Protein AF-A0A7J2I295-F1 (afdb_monomer_lite)

Sequence (119 aa):
MRVDENFLIGKKFVCSECGKEFVYGETEPCEHLKDKLPAELIRTGIIKVADNNLSIGEKIKLIRIASGLSLEQFARKIGVRRSTVYNWENAKRNIRESTKKVIKVYFGYILDKLGISLD

pLDDT: mean 88.26, std 9.94, range [50.06, 97.81]

Structure (mmCIF, N/CA/C/O backbone):
data_AF-A0A7J2I295-F1
#
_entry.id   AF-A0A7J2I295-F1
#
loop_
_atom_site.group_PDB
_atom_site.id
_atom_site.type_symbol
_atom_site.label_atom_id
_atom_site.label_alt_id
_atom_site.label_comp_id
_atom_site.label_asym_id
_atom_site.label_entity_id
_atom_site.label_seq_id
_atom_site.pdbx_PDB_ins_code
_atom_site.Cartn_x
_atom_site.Cartn_y
_atom_site.Cartn_z
_atom_site.occupancy
_atom_site.B_iso_or_equiv
_atom_site.auth_seq_id
_atom_site.auth_comp_id
_atom_site.auth_asym_id
_atom_site.auth_atom_id
_atom_site.pdbx_PDB_model_num
ATOM 1 N N . MET A 1 1 ? 11.494 -8.100 8.139 1.00 50.06 1 MET A N 1
ATOM 2 C CA . MET A 1 1 ? 11.433 -6.815 7.406 1.00 50.06 1 MET A CA 1
ATOM 3 C C . MET A 1 1 ? 10.833 -5.792 8.352 1.00 50.06 1 MET A C 1
ATOM 5 O O . MET A 1 1 ? 9.716 -6.029 8.788 1.00 50.06 1 MET A O 1
ATOM 9 N N . ARG A 1 2 ? 11.555 -4.726 8.722 1.00 53.12 2 ARG A N 1
ATOM 10 C CA . ARG A 1 2 ? 10.941 -3.627 9.482 1.00 53.12 2 ARG A CA 1
ATOM 11 C C . ARG A 1 2 ? 9.973 -2.919 8.541 1.00 53.12 2 ARG A C 1
ATOM 13 O O . ARG A 1 2 ? 10.401 -2.403 7.508 1.00 53.12 2 ARG A O 1
ATOM 20 N N . VAL A 1 3 ? 8.681 -3.013 8.828 1.00 57.56 3 VAL A N 1
ATOM 21 C CA . VAL A 1 3 ? 7.696 -2.142 8.193 1.00 57.56 3 VAL A CA 1
ATOM 22 C C . VAL A 1 3 ? 8.058 -0.731 8.642 1.00 57.56 3 VAL A C 1
ATOM 24 O O . VAL A 1 3 ? 8.322 -0.504 9.818 1.00 57.56 3 VAL A O 1
ATOM 27 N N . ASP A 1 4 ? 8.187 0.189 7.695 1.00 65.50 4 ASP A N 1
ATOM 28 C CA . ASP A 1 4 ? 8.363 1.605 8.001 1.00 65.50 4 ASP A CA 1
ATOM 29 C C . ASP A 1 4 ? 7.009 2.138 8.484 1.00 65.50 4 ASP A C 1
ATOM 31 O O . ASP A 1 4 ? 6.231 2.675 7.701 1.00 65.50 4 ASP A O 1
ATOM 35 N N . GLU A 1 5 ? 6.679 1.859 9.748 1.00 70.50 5 GLU A N 1
ATOM 36 C CA . GLU A 1 5 ? 5.392 2.202 10.372 1.00 70.50 5 GLU A CA 1
ATOM 37 C C . GLU A 1 5 ? 5.188 3.716 10.468 1.00 70.50 5 GLU A C 1
ATOM 39 O O . GLU A 1 5 ? 4.050 4.176 10.460 1.00 70.50 5 GLU A O 1
ATOM 44 N N . ASN A 1 6 ? 6.273 4.498 10.410 1.00 82.12 6 ASN A N 1
ATOM 45 C CA . ASN A 1 6 ? 6.213 5.957 10.327 1.00 82.12 6 ASN A CA 1
ATOM 46 C C . ASN A 1 6 ? 5.415 6.440 9.111 1.00 82.12 6 ASN A C 1
ATOM 48 O O . ASN A 1 6 ? 4.804 7.499 9.159 1.00 82.12 6 ASN A O 1
ATOM 52 N N . PHE A 1 7 ? 5.388 5.665 8.024 1.00 85.56 7 PHE A N 1
ATOM 53 C CA . PHE A 1 7 ? 4.581 5.996 6.851 1.00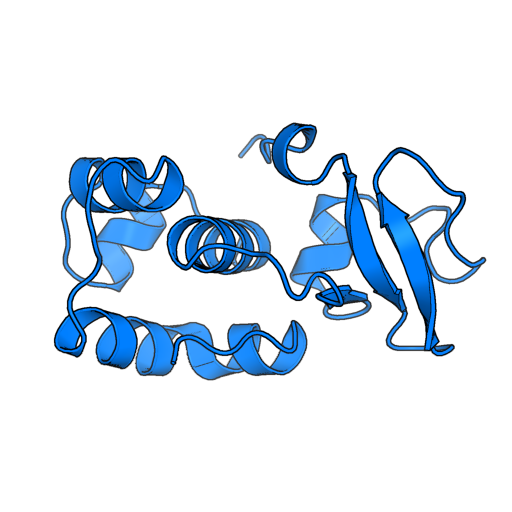 85.56 7 PHE A CA 1
ATOM 54 C C . PHE A 1 7 ? 3.069 5.888 7.099 1.00 85.56 7 PHE A C 1
ATOM 56 O O . PHE A 1 7 ? 2.291 6.530 6.398 1.00 85.56 7 PHE A O 1
ATOM 63 N N . LEU A 1 8 ? 2.648 5.059 8.056 1.00 85.94 8 LEU A N 1
ATOM 64 C CA . LEU A 1 8 ? 1.234 4.863 8.369 1.00 85.94 8 LEU A CA 1
ATOM 65 C C . LEU A 1 8 ? 0.685 5.985 9.251 1.00 85.94 8 LEU A C 1
ATOM 67 O O . LEU A 1 8 ? -0.525 6.183 9.275 1.00 85.94 8 LEU A O 1
ATOM 71 N N . ILE A 1 9 ? 1.551 6.709 9.964 1.00 88.50 9 ILE A N 1
ATOM 72 C CA . ILE A 1 9 ? 1.154 7.807 10.852 1.00 88.50 9 ILE A CA 1
ATOM 73 C C . ILE A 1 9 ? 0.387 8.865 10.053 1.00 88.50 9 ILE A C 1
ATOM 75 O O . ILE A 1 9 ? 0.793 9.248 8.955 1.00 88.50 9 ILE A O 1
ATOM 79 N N . GLY A 1 10 ? -0.756 9.292 10.590 1.00 89.00 10 GLY A N 1
ATOM 80 C CA . GLY A 1 10 ? -1.636 10.275 9.958 1.00 89.00 10 GLY A CA 1
ATOM 81 C C . GLY A 1 10 ? -2.483 9.723 8.805 1.00 89.00 10 GLY A C 1
ATOM 82 O O . GLY A 1 10 ? -3.316 10.441 8.253 1.00 89.00 10 GLY A O 1
ATOM 83 N N . LYS A 1 11 ? -2.322 8.447 8.424 1.00 89.94 11 LYS A N 1
ATOM 84 C CA . LYS A 1 11 ? -3.159 7.815 7.396 1.00 89.94 11 LYS A CA 1
ATOM 85 C C . LYS A 1 11 ? -4.485 7.355 7.985 1.00 89.94 11 LYS A C 1
ATOM 87 O O . LYS A 1 11 ? -4.538 6.791 9.081 1.00 89.94 11 LYS A O 1
ATOM 92 N N . LYS A 1 12 ? -5.558 7.578 7.225 1.00 92.69 12 LYS A N 1
ATOM 93 C CA . LYS A 1 12 ? -6.917 7.195 7.605 1.00 92.69 12 LYS A CA 1
ATOM 94 C C . LYS A 1 12 ? -7.255 5.783 7.125 1.00 92.69 12 LYS A C 1
ATOM 96 O O . LYS A 1 12 ? -7.112 5.453 5.944 1.00 92.69 12 LYS A O 1
ATOM 101 N N . PHE A 1 13 ? -7.786 4.983 8.039 1.00 91.56 13 PHE A N 1
ATOM 102 C CA . PHE A 1 13 ? -8.241 3.622 7.799 1.00 91.56 13 PHE A CA 1
ATOM 103 C C . PHE A 1 13 ? -9.656 3.416 8.330 1.00 91.56 13 PHE A C 1
ATOM 105 O O . PHE A 1 13 ? -10.134 4.163 9.180 1.00 91.56 13 PHE A O 1
ATOM 112 N N . VAL A 1 14 ? -10.308 2.365 7.846 1.00 92.06 14 VAL A N 1
ATOM 113 C CA . VAL A 1 14 ? -11.614 1.913 8.322 1.00 92.06 14 VAL A CA 1
ATOM 114 C C . VAL A 1 14 ? -11.552 0.436 8.682 1.00 92.06 14 VAL A C 1
ATOM 116 O O . VAL A 1 14 ? -10.970 -0.366 7.952 1.00 92.06 14 VAL A O 1
ATOM 119 N N . CYS A 1 15 ? -12.138 0.070 9.819 1.00 91.56 15 CYS A N 1
ATOM 120 C CA . CYS A 1 15 ? -12.284 -1.321 10.227 1.00 91.56 15 CYS A CA 1
ATOM 121 C C . CYS A 1 15 ? -13.288 -2.043 9.316 1.00 91.56 15 CYS A C 1
ATOM 123 O O . CYS A 1 15 ? -14.443 -1.636 9.223 1.00 91.56 15 CYS A O 1
ATOM 125 N N . SER A 1 16 ? -12.877 -3.147 8.697 1.00 89.31 16 SER A N 1
ATOM 126 C CA . SER A 1 16 ? -13.746 -3.995 7.871 1.00 89.31 16 SER A CA 1
ATOM 127 C C . SER A 1 16 ? -14.833 -4.717 8.678 1.00 89.31 16 SER A C 1
ATOM 129 O O . SER A 1 16 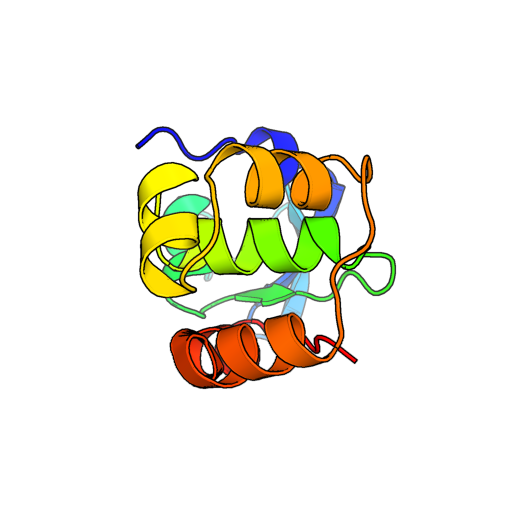? -15.827 -5.133 8.093 1.00 89.31 16 SER A O 1
ATOM 131 N N . GLU A 1 17 ? -14.654 -4.881 9.993 1.00 89.69 17 GLU A N 1
ATOM 132 C CA . GLU A 1 17 ? -15.598 -5.603 10.861 1.00 89.69 17 GLU A CA 1
ATOM 133 C C . GLU A 1 17 ? -16.741 -4.704 11.359 1.00 89.69 17 GLU A C 1
ATOM 135 O O . GLU A 1 17 ? -17.891 -5.132 11.366 1.00 89.69 17 GLU A O 1
ATOM 140 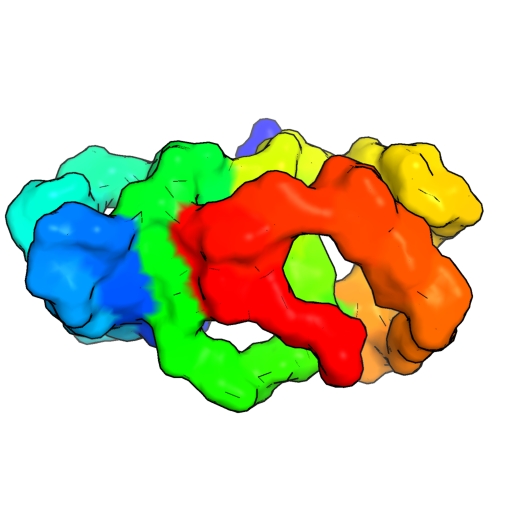N N . CYS A 1 18 ? -16.456 -3.451 11.742 1.00 91.69 18 CYS A N 1
ATOM 141 C CA . CYS A 1 18 ? -17.470 -2.546 12.307 1.00 91.69 18 CYS A CA 1
ATOM 142 C C . CYS A 1 18 ? -17.610 -1.186 11.611 1.00 91.69 18 CYS A C 1
ATOM 144 O O . CYS A 1 18 ? -18.419 -0.368 12.038 1.00 91.69 18 CYS A O 1
ATOM 146 N N . GLY A 1 19 ? -16.808 -0.896 10.585 1.00 91.25 19 GLY A N 1
ATOM 147 C CA . GLY A 1 19 ? -16.873 0.367 9.846 1.00 91.25 19 GLY A CA 1
ATOM 148 C C . GLY A 1 19 ? -16.316 1.588 10.585 1.00 91.25 19 GLY A C 1
ATOM 149 O O . GLY A 1 19 ? -16.384 2.690 10.048 1.00 91.25 19 GLY A O 1
ATOM 150 N N . LYS A 1 20 ? -15.749 1.438 11.793 1.00 91.62 20 LYS A N 1
ATOM 151 C CA . LYS A 1 20 ? -15.143 2.569 12.516 1.00 91.62 20 LYS A CA 1
ATOM 152 C C . LYS A 1 20 ? -13.921 3.089 11.753 1.00 91.62 20 LYS A C 1
ATOM 154 O O . LYS A 1 20 ? -12.983 2.328 11.500 1.00 91.62 20 LYS A O 1
ATOM 159 N N . GLU A 1 21 ? -13.927 4.380 11.435 1.00 93.44 21 GLU A N 1
ATOM 160 C CA . GLU A 1 21 ? -12.758 5.093 10.921 1.00 93.44 21 GLU A CA 1
ATOM 161 C C . GLU A 1 21 ? -11.790 5.462 12.047 1.00 93.44 21 GLU A C 1
ATOM 163 O O . GLU A 1 21 ? -12.199 5.765 13.170 1.00 93.44 21 GLU A O 1
ATOM 168 N N . PHE A 1 22 ? -10.499 5.468 11.731 1.00 90.81 22 PHE A N 1
ATOM 169 C CA . PHE A 1 22 ? -9.456 5.976 12.611 1.00 90.81 22 PHE A CA 1
ATOM 170 C C . PHE A 1 22 ? -8.261 6.487 11.798 1.00 90.81 22 PHE A C 1
ATOM 172 O O . PHE A 1 22 ? -7.990 6.030 10.686 1.00 90.81 22 PHE A O 1
ATOM 179 N N . VAL A 1 23 ? -7.540 7.443 12.368 1.00 90.81 23 VAL A N 1
ATOM 180 C CA . VAL A 1 23 ? -6.241 7.922 11.904 1.00 90.81 23 VAL A CA 1
ATOM 181 C C . VAL A 1 23 ? -5.152 7.221 12.706 1.00 90.81 23 VAL A C 1
ATOM 183 O O . VAL A 1 23 ? -5.115 7.297 13.938 1.00 90.81 23 VAL A O 1
ATOM 186 N N . TYR A 1 24 ? -4.280 6.499 12.010 1.00 87.56 24 TYR A N 1
ATOM 187 C CA . TYR A 1 24 ? -3.240 5.706 12.651 1.00 87.56 24 TYR A CA 1
ATOM 188 C C . TYR A 1 24 ? -2.220 6.612 13.362 1.00 87.56 24 TYR A C 1
ATOM 190 O O . TYR A 1 24 ? -1.691 7.554 12.773 1.00 87.56 24 TYR A O 1
ATOM 198 N N . GLY A 1 25 ? -1.957 6.326 14.641 1.00 86.62 25 GLY A N 1
ATOM 199 C CA . GLY A 1 25 ? -1.060 7.113 15.496 1.00 86.62 25 GLY A CA 1
ATOM 200 C C . GLY A 1 25 ? -1.664 8.396 16.084 1.00 86.62 25 GLY A C 1
ATOM 201 O O . GLY A 1 25 ? -1.026 9.005 16.934 1.00 86.62 25 GLY A O 1
ATOM 202 N N . GLU A 1 26 ? -2.878 8.790 15.683 1.00 90.00 26 GLU A N 1
ATOM 203 C CA . GLU A 1 26 ? -3.523 10.031 16.150 1.00 90.00 26 GLU A CA 1
ATOM 204 C C . GLU A 1 26 ? -4.844 9.781 16.886 1.00 90.00 26 GLU A C 1
ATOM 206 O O . GLU A 1 26 ? -5.168 10.484 17.840 1.00 90.00 26 GLU A O 1
ATOM 211 N N . THR A 1 27 ? -5.609 8.767 16.476 1.00 90.88 27 THR A N 1
ATOM 212 C CA . THR A 1 27 ? -6.896 8.427 17.101 1.00 90.88 27 THR A CA 1
ATOM 213 C C . THR A 1 27 ? -6.942 6.961 17.506 1.00 90.88 27 THR A C 1
ATOM 215 O O . THR A 1 27 ? -6.402 6.102 16.807 1.00 90.88 27 THR A O 1
ATOM 218 N N . GLU A 1 28 ? -7.644 6.664 18.600 1.00 87.06 28 GLU A N 1
ATOM 219 C CA . GLU A 1 28 ? -7.787 5.295 19.089 1.00 87.06 28 GLU A CA 1
ATOM 220 C C . GLU A 1 28 ? -8.680 4.445 18.158 1.00 87.06 28 GLU A C 1
ATOM 222 O O . GLU A 1 28 ? -9.819 4.833 17.842 1.00 87.06 28 GLU A O 1
ATOM 227 N N . PRO A 1 29 ? -8.215 3.255 17.736 1.00 87.62 29 PRO A N 1
ATOM 228 C CA . PRO A 1 29 ? -9.002 2.378 16.882 1.00 87.62 29 PRO A CA 1
ATOM 229 C C . PRO A 1 29 ? -10.177 1.720 17.649 1.00 87.62 29 PRO A C 1
ATOM 231 O O . PRO A 1 29 ? -10.412 1.969 18.833 1.00 87.62 29 PRO A O 1
ATOM 234 N N . CYS A 1 30 ? -11.018 0.932 16.969 1.00 90.19 30 CYS A N 1
ATOM 235 C CA . CYS A 1 30 ? -12.079 0.153 17.635 1.00 90.19 30 CYS A CA 1
ATOM 236 C C . CYS A 1 30 ? -11.508 -1.081 18.341 1.00 90.19 30 CYS A C 1
ATOM 238 O O . CYS A 1 30 ? -10.407 -1.512 18.014 1.00 90.19 30 CYS A O 1
ATOM 240 N N . GLU A 1 31 ? -12.290 -1.685 19.242 1.00 89.38 31 GLU A N 1
ATOM 241 C CA . GLU A 1 31 ? -11.930 -2.896 20.006 1.00 89.38 31 GLU A CA 1
ATOM 242 C C . GLU A 1 31 ? -11.435 -4.053 19.128 1.00 89.38 31 GLU A C 1
ATOM 244 O O . GLU A 1 31 ? -10.475 -4.717 19.495 1.00 89.38 31 GLU A O 1
ATOM 249 N N . HIS A 1 32 ? -11.962 -4.208 17.910 1.00 87.19 32 HIS A N 1
ATOM 250 C CA . HIS A 1 32 ? -11.491 -5.207 16.940 1.00 87.19 32 HIS A CA 1
ATOM 251 C C . HIS A 1 32 ? -10.021 -5.037 16.510 1.00 87.19 32 HIS A C 1
ATOM 253 O O . HIS A 1 32 ? -9.448 -5.945 15.901 1.00 87.19 32 HIS A O 1
ATOM 259 N N . LEU A 1 33 ? -9.427 -3.862 16.740 1.00 86.12 33 LEU A N 1
ATOM 260 C CA . LEU A 1 33 ? -8.114 -3.462 16.231 1.00 86.12 33 LEU A CA 1
ATOM 261 C C . LEU A 1 33 ? -7.119 -3.035 17.326 1.00 86.12 33 LEU A C 1
ATOM 263 O O . LEU A 1 33 ? -5.944 -2.889 17.001 1.00 86.12 33 LEU A O 1
ATOM 267 N N . LYS A 1 34 ? -7.555 -2.813 18.577 1.00 77.69 34 LYS A N 1
ATOM 268 C CA . LYS A 1 34 ? -6.738 -2.184 19.642 1.00 77.69 34 LYS A CA 1
ATOM 269 C C . LYS A 1 34 ? -5.431 -2.923 19.942 1.00 77.69 34 LYS A C 1
ATOM 271 O O . LYS A 1 34 ? -4.434 -2.272 20.225 1.00 77.69 34 LYS A O 1
ATOM 276 N N . ASP A 1 35 ? -5.427 -4.245 19.784 1.00 77.81 35 ASP A N 1
ATOM 277 C CA . ASP A 1 35 ? -4.273 -5.105 20.083 1.00 77.81 35 ASP A CA 1
ATOM 278 C C . ASP A 1 35 ? -3.545 -5.619 18.831 1.00 77.81 35 AS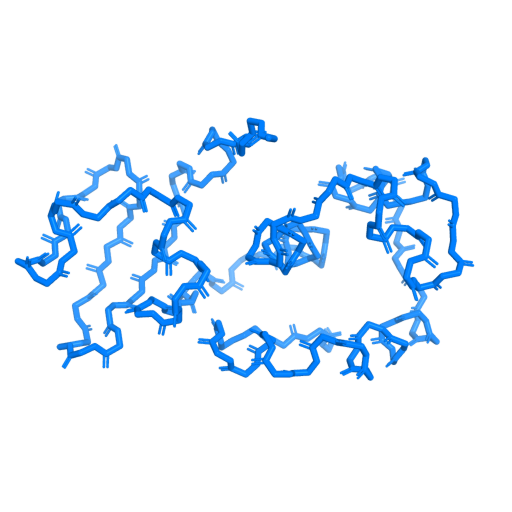P A C 1
ATOM 280 O O . ASP A 1 35 ? -2.602 -6.404 18.924 1.00 77.81 35 ASP A O 1
ATOM 284 N N . LYS A 1 36 ? -3.986 -5.213 17.634 1.00 75.56 36 LYS A N 1
ATOM 285 C CA . LYS A 1 36 ? -3.415 -5.707 16.376 1.00 75.56 36 LYS A CA 1
ATOM 286 C C . LYS A 1 36 ? -2.199 -4.882 15.988 1.00 75.56 36 LYS A C 1
ATOM 288 O O . LYS A 1 36 ? -2.259 -3.653 15.916 1.00 75.56 36 LYS A O 1
ATOM 293 N N . LEU A 1 37 ? -1.103 -5.566 15.659 1.00 64.81 37 LEU A N 1
ATOM 294 C CA . LEU A 1 37 ? 0.095 -4.882 15.187 1.00 64.81 37 LEU A CA 1
ATOM 295 C C . LEU A 1 37 ? -0.184 -4.171 13.850 1.00 64.81 37 LEU A C 1
ATOM 297 O O . LEU A 1 37 ? -0.924 -4.689 13.009 1.00 64.81 37 LEU A O 1
ATOM 301 N N . PRO A 1 38 ? 0.467 -3.034 13.571 1.00 66.50 38 PRO A N 1
ATOM 302 C CA . PRO A 1 38 ? 0.236 -2.254 12.348 1.00 66.50 38 PRO A CA 1
ATOM 303 C C . PRO A 1 38 ? 0.468 -3.071 11.070 1.00 66.50 38 PRO A C 1
ATOM 305 O O . PRO A 1 38 ? -0.285 -2.982 10.099 1.00 66.50 38 PRO A O 1
ATOM 308 N N . ALA A 1 39 ? 1.481 -3.940 11.090 1.00 63.06 39 ALA A N 1
ATOM 309 C CA . ALA A 1 39 ? 1.768 -4.875 10.008 1.00 63.06 39 ALA A CA 1
ATOM 310 C C . ALA A 1 39 ? 0.676 -5.951 9.815 1.00 63.06 39 ALA A C 1
ATOM 312 O O . ALA A 1 39 ? 0.466 -6.412 8.691 1.00 63.06 39 ALA A O 1
ATOM 313 N N . GLU A 1 40 ? -0.019 -6.354 10.883 1.00 67.75 40 GLU A N 1
ATOM 314 C CA . GLU A 1 40 ? -1.115 -7.330 10.836 1.00 67.75 40 GLU A CA 1
ATOM 315 C C . GLU A 1 40 ? -2.403 -6.706 10.322 1.00 67.75 40 GLU A C 1
ATOM 317 O O . GLU A 1 40 ? -3.089 -7.329 9.510 1.00 67.75 40 GLU A O 1
ATOM 322 N N . LEU A 1 41 ? -2.693 -5.463 10.719 1.00 68.19 41 LEU A N 1
ATOM 323 C CA . LEU A 1 41 ? -3.838 -4.704 10.220 1.00 68.19 41 LEU A CA 1
ATOM 324 C C . LEU A 1 41 ? -3.854 -4.714 8.685 1.00 68.19 41 LEU A C 1
ATOM 326 O O . LEU A 1 41 ? -4.825 -5.142 8.058 1.00 68.19 41 LEU A O 1
ATOM 330 N N . ILE A 1 42 ? -2.727 -4.351 8.074 1.00 67.50 42 ILE A N 1
ATOM 331 C CA . ILE A 1 42 ? -2.618 -4.233 6.618 1.00 67.50 42 ILE A CA 1
ATOM 332 C C . ILE A 1 42 ? -2.599 -5.614 5.937 1.00 67.50 42 ILE A C 1
ATOM 334 O O . ILE A 1 42 ? -3.204 -5.796 4.881 1.00 67.50 42 ILE A O 1
ATOM 338 N N . ARG A 1 43 ? -1.920 -6.610 6.519 1.00 68.94 43 ARG A N 1
ATOM 339 C CA . ARG A 1 43 ? -1.755 -7.934 5.892 1.00 68.94 43 ARG A CA 1
ATOM 340 C C . ARG A 1 43 ? -3.025 -8.789 5.938 1.00 68.94 43 ARG A C 1
ATOM 342 O O . ARG A 1 43 ? -3.266 -9.582 5.030 1.00 68.94 43 ARG A O 1
ATOM 349 N N . THR A 1 44 ? -3.829 -8.657 6.988 1.00 70.06 44 THR A N 1
ATOM 350 C CA . THR A 1 44 ? -5.019 -9.500 7.194 1.00 70.06 44 THR A CA 1
ATOM 351 C C . THR A 1 44 ? -6.224 -9.028 6.373 1.00 70.06 44 THR A C 1
ATOM 353 O O . THR A 1 44 ? -7.052 -9.853 5.974 1.00 70.06 44 THR A O 1
ATOM 356 N N . GLY A 1 45 ? -6.278 -7.741 6.008 1.00 69.38 45 GLY A N 1
ATOM 357 C CA . GLY A 1 45 ? -7.421 -7.127 5.315 1.00 69.38 45 GLY A CA 1
ATOM 358 C C . GLY A 1 45 ? -8.563 -6.737 6.259 1.00 69.38 45 GLY A C 1
ATOM 359 O O . GLY A 1 45 ? -9.681 -6.478 5.818 1.00 69.38 45 GLY A O 1
ATOM 360 N N . ILE A 1 46 ? -8.288 -6.705 7.565 1.00 80.75 46 ILE A N 1
ATOM 361 C CA . ILE A 1 46 ? -9.250 -6.286 8.593 1.00 80.75 46 ILE A CA 1
ATOM 362 C C . ILE A 1 46 ? -9.400 -4.753 8.611 1.00 80.75 46 ILE A C 1
ATOM 364 O O . ILE A 1 46 ? -10.334 -4.218 9.205 1.00 80.75 46 ILE A O 1
ATOM 368 N N . ILE A 1 47 ? -8.527 -4.040 7.896 1.00 85.81 47 ILE A N 1
ATOM 369 C CA . ILE A 1 47 ? -8.679 -2.618 7.596 1.00 85.81 47 ILE A CA 1
ATOM 370 C C . ILE A 1 47 ? -8.728 -2.365 6.091 1.00 85.81 47 ILE A C 1
ATOM 372 O O . ILE A 1 47 ? -8.074 -3.059 5.309 1.00 85.81 47 ILE A O 1
ATOM 376 N N . LYS A 1 48 ? -9.449 -1.311 5.709 1.00 90.31 48 LYS A N 1
ATOM 377 C CA . LYS A 1 48 ? -9.371 -0.681 4.388 1.00 90.31 48 LYS A CA 1
ATOM 378 C C . LYS A 1 48 ? -8.802 0.722 4.520 1.00 90.31 48 LYS A C 1
ATOM 380 O O . LYS A 1 48 ? -8.875 1.346 5.578 1.00 90.31 48 LYS A O 1
ATOM 385 N N . VAL A 1 49 ? -8.233 1.211 3.434 1.00 89.88 49 VAL A N 1
ATOM 386 C CA . VAL A 1 49 ? -7.760 2.585 3.318 1.00 89.88 49 VAL A CA 1
ATOM 387 C C . VAL A 1 49 ? -8.963 3.493 3.097 1.00 89.88 49 VAL A C 1
ATOM 389 O O . VAL A 1 49 ? -9.754 3.258 2.190 1.00 89.88 49 VAL A O 1
ATOM 392 N N . ALA A 1 50 ? -9.085 4.529 3.924 1.00 88.00 50 ALA A N 1
ATOM 393 C CA . ALA A 1 50 ? -10.102 5.574 3.788 1.00 88.00 50 ALA A CA 1
ATOM 394 C C . ALA A 1 50 ? -9.479 6.946 3.455 1.00 88.00 50 ALA A C 1
ATOM 396 O O . ALA A 1 50 ? -10.176 7.956 3.370 1.00 88.00 50 ALA A O 1
ATOM 397 N N . ASP A 1 51 ? -8.154 7.000 3.280 1.00 84.69 51 ASP A N 1
ATOM 398 C CA . ASP A 1 51 ? -7.436 8.202 2.864 1.00 84.69 51 ASP A CA 1
ATOM 399 C C . ASP A 1 51 ? -7.580 8.432 1.349 1.00 84.69 51 ASP A C 1
ATOM 401 O O . ASP A 1 51 ? -6.967 7.747 0.525 1.00 84.69 51 ASP A O 1
ATOM 405 N N . ASN A 1 52 ? -8.395 9.425 0.991 1.00 81.94 52 ASN A N 1
ATOM 406 C CA . ASN A 1 52 ? -8.657 9.809 -0.397 1.00 81.94 52 ASN A CA 1
ATOM 407 C C . ASN A 1 52 ? -7.525 10.644 -1.026 1.00 81.94 52 ASN A C 1
ATOM 409 O O . ASN A 1 52 ? -7.533 10.851 -2.238 1.00 81.94 52 ASN A O 1
ATOM 413 N N . ASN A 1 53 ? -6.543 11.103 -0.240 1.00 87.62 53 ASN A N 1
ATOM 414 C CA . ASN A 1 53 ? -5.478 12.005 -0.694 1.00 87.62 53 ASN A CA 1
ATOM 415 C C . ASN A 1 53 ? -4.160 11.285 -1.013 1.00 87.62 53 ASN A C 1
ATOM 417 O O . ASN A 1 53 ? -3.143 11.933 -1.266 1.00 87.62 53 ASN A O 1
ATOM 421 N N . LEU A 1 54 ? -4.152 9.950 -1.020 1.00 91.00 54 LEU A N 1
ATOM 422 C CA . LEU A 1 54 ? -2.947 9.181 -1.313 1.00 91.00 54 LEU A CA 1
ATOM 423 C C . LEU A 1 54 ? -2.487 9.361 -2.759 1.00 91.00 54 LEU A C 1
ATOM 425 O O . LEU A 1 54 ? -3.200 9.038 -3.716 1.00 91.00 54 LEU A O 1
ATOM 429 N N . SER A 1 55 ? -1.226 9.750 -2.912 1.00 93.56 55 SER A N 1
ATOM 430 C CA . SER A 1 55 ? -0.538 9.699 -4.194 1.00 93.56 55 SER A CA 1
ATOM 431 C C . SER A 1 55 ? -0.395 8.257 -4.692 1.00 93.56 55 SER A C 1
ATOM 433 O O . SER A 1 55 ? -0.430 7.281 -3.936 1.00 93.56 55 SER A O 1
ATOM 435 N N . ILE A 1 56 ? -0.155 8.101 -5.996 1.00 94.06 56 ILE A N 1
ATOM 436 C CA . ILE A 1 56 ? 0.065 6.776 -6.591 1.00 94.06 56 ILE A CA 1
ATOM 437 C C . ILE A 1 56 ? 1.262 6.042 -5.962 1.00 94.06 56 ILE A C 1
ATOM 439 O O . ILE A 1 56 ? 1.227 4.824 -5.797 1.00 94.06 56 ILE A O 1
ATOM 443 N N . GLY A 1 57 ? 2.302 6.781 -5.567 1.00 95.06 57 GLY A N 1
ATOM 444 C CA . GLY A 1 57 ? 3.475 6.240 -4.885 1.00 95.06 57 GLY A CA 1
ATOM 445 C C . GLY A 1 57 ? 3.142 5.665 -3.512 1.00 95.06 57 GLY A C 1
ATOM 446 O O . GLY A 1 57 ? 3.584 4.570 -3.169 1.00 95.06 57 GLY A O 1
ATOM 447 N N . GLU A 1 58 ? 2.309 6.367 -2.751 1.00 93.62 58 GLU A N 1
ATOM 448 C CA . GLU A 1 58 ? 1.857 5.926 -1.432 1.00 93.62 58 GLU A CA 1
ATOM 449 C C . GLU A 1 58 ? 0.949 4.700 -1.525 1.00 93.62 58 GLU A C 1
ATOM 451 O O . GLU A 1 58 ? 1.122 3.750 -0.761 1.00 93.62 58 GLU A O 1
ATOM 456 N N . LYS A 1 59 ? 0.056 4.657 -2.522 1.00 94.12 59 LYS A N 1
ATOM 457 C CA . LYS A 1 59 ? -0.747 3.464 -2.830 1.00 94.12 59 LYS A CA 1
ATOM 458 C C . LYS A 1 59 ? 0.144 2.248 -3.109 1.00 94.12 59 LYS A C 1
ATOM 460 O O . LYS A 1 59 ? -0.086 1.175 -2.555 1.00 94.12 59 LYS A O 1
ATOM 465 N N . ILE A 1 60 ? 1.205 2.413 -3.904 1.00 94.81 60 ILE A N 1
ATOM 466 C CA . ILE A 1 60 ? 2.190 1.349 -4.173 1.00 94.81 60 ILE A CA 1
ATOM 467 C C . ILE A 1 60 ? 2.902 0.914 -2.886 1.00 94.81 60 ILE A C 1
ATOM 469 O O . ILE A 1 60 ? 3.026 -0.288 -2.635 1.00 94.81 60 ILE A O 1
ATOM 473 N N . LYS A 1 61 ? 3.317 1.871 -2.045 1.00 93.06 61 LYS A N 1
ATOM 474 C CA . LYS A 1 61 ? 3.964 1.588 -0.756 1.00 93.06 61 LYS A CA 1
ATOM 475 C C . LYS A 1 61 ? 3.051 0.761 0.156 1.00 93.06 61 LYS A C 1
ATOM 477 O O . LYS A 1 61 ? 3.517 -0.223 0.732 1.00 93.06 61 LYS A O 1
ATOM 482 N N . LEU A 1 62 ? 1.758 1.091 0.228 1.00 90.75 62 LEU A N 1
ATOM 483 C CA . LEU A 1 62 ? 0.762 0.328 0.991 1.00 90.75 62 LEU A CA 1
ATOM 484 C C . LEU A 1 62 ? 0.620 -1.106 0.477 1.00 90.75 62 LEU A C 1
ATOM 486 O O . LEU A 1 62 ? 0.750 -2.038 1.265 1.00 90.75 62 LEU A O 1
ATOM 490 N N . ILE A 1 63 ? 0.443 -1.302 -0.835 1.00 92.31 63 ILE A N 1
ATOM 491 C CA . ILE A 1 63 ? 0.339 -2.643 -1.444 1.00 92.31 63 ILE A CA 1
ATOM 492 C C . ILE A 1 63 ? 1.585 -3.477 -1.129 1.00 92.31 63 ILE A C 1
ATOM 494 O O . ILE A 1 63 ? 1.490 -4.657 -0.772 1.00 92.31 63 ILE A O 1
ATOM 498 N N . ARG A 1 64 ? 2.772 -2.868 -1.228 1.00 92.62 64 ARG A N 1
ATOM 499 C CA . ARG A 1 64 ? 4.040 -3.535 -0.933 1.00 92.62 64 ARG A CA 1
ATOM 500 C C . ARG A 1 64 ? 4.140 -3.952 0.537 1.00 92.62 64 ARG A C 1
ATOM 502 O O . ARG A 1 64 ? 4.538 -5.086 0.815 1.00 92.62 64 ARG A O 1
ATOM 509 N N . ILE A 1 65 ? 3.798 -3.054 1.463 1.00 88.19 65 ILE A N 1
ATOM 510 C CA . ILE A 1 65 ? 3.811 -3.316 2.911 1.00 88.19 65 ILE A CA 1
ATOM 511 C C . ILE A 1 65 ? 2.798 -4.409 3.268 1.00 88.19 65 ILE A C 1
ATOM 513 O O . ILE A 1 65 ? 3.164 -5.362 3.959 1.00 88.19 65 ILE A O 1
ATOM 517 N N . ALA A 1 66 ? 1.579 -4.326 2.730 1.00 86.81 66 ALA A N 1
ATOM 518 C CA . ALA A 1 66 ? 0.520 -5.323 2.891 1.00 86.81 66 ALA A CA 1
ATOM 519 C C . ALA A 1 66 ? 0.972 -6.719 2.467 1.00 86.81 66 ALA A C 1
ATOM 521 O O . ALA A 1 66 ? 0.730 -7.711 3.152 1.00 86.81 66 ALA A O 1
ATOM 522 N N . SER A 1 67 ? 1.715 -6.774 1.362 1.00 87.81 67 SER A N 1
ATOM 523 C CA . SER A 1 67 ? 2.278 -8.007 0.817 1.00 87.81 67 SER A CA 1
ATOM 524 C C . SER A 1 67 ? 3.486 -8.527 1.609 1.00 87.81 67 SER A C 1
ATOM 526 O O . SER A 1 67 ? 4.005 -9.596 1.299 1.00 87.81 67 SER A O 1
ATOM 528 N N . GLY A 1 68 ? 3.985 -7.779 2.601 1.00 87.06 68 GLY A N 1
ATOM 529 C CA . GLY A 1 68 ? 5.170 -8.147 3.376 1.00 87.06 68 GLY A CA 1
ATOM 530 C C . GLY A 1 68 ? 6.469 -8.154 2.564 1.00 87.06 68 GLY A C 1
ATOM 531 O O . GLY A 1 68 ? 7.412 -8.846 2.944 1.00 87.06 68 GLY A O 1
ATOM 532 N N . LEU A 1 69 ? 6.530 -7.402 1.458 1.00 90.31 69 LEU A N 1
ATOM 533 C CA . LEU A 1 69 ? 7.651 -7.428 0.517 1.00 90.31 69 LEU A CA 1
ATOM 534 C C . LEU A 1 69 ? 8.624 -6.265 0.726 1.00 90.31 69 LEU A C 1
ATOM 536 O O . LEU A 1 69 ? 8.236 -5.105 0.907 1.00 90.31 69 LEU A O 1
ATOM 540 N N . SER A 1 70 ? 9.918 -6.557 0.609 1.00 92.38 70 SER A N 1
ATOM 541 C CA . SER A 1 70 ? 10.940 -5.519 0.490 1.00 92.38 70 SER A CA 1
ATOM 542 C C . SER A 1 70 ? 10.822 -4.795 -0.857 1.00 92.38 70 SER A C 1
ATOM 544 O O . SER A 1 70 ? 10.212 -5.307 -1.799 1.00 92.38 70 SER A O 1
ATOM 546 N N . LEU A 1 71 ? 11.443 -3.615 -0.982 1.00 93.94 71 LEU A N 1
ATOM 547 C CA . LEU A 1 71 ? 11.531 -2.899 -2.266 1.00 93.94 71 LEU A CA 1
ATOM 548 C C . LEU A 1 71 ? 12.091 -3.796 -3.382 1.00 93.94 71 LEU A C 1
ATOM 550 O O . LEU A 1 71 ? 11.588 -3.772 -4.500 1.00 93.94 71 LEU A O 1
ATOM 554 N N . GLU A 1 72 ? 13.103 -4.607 -3.062 1.00 96.19 72 GLU A N 1
ATOM 555 C CA . GLU A 1 72 ? 13.746 -5.538 -3.996 1.00 96.19 72 GLU A CA 1
ATOM 556 C C . GLU A 1 72 ? 12.791 -6.659 -4.426 1.00 96.19 72 GLU A C 1
ATOM 558 O O . GLU A 1 72 ? 12.655 -6.961 -5.609 1.00 96.19 72 GLU A O 1
ATOM 563 N N . GLN A 1 73 ? 12.083 -7.265 -3.468 1.00 95.88 73 GLN A N 1
ATOM 564 C CA . GLN A 1 73 ? 11.145 -8.352 -3.751 1.00 95.88 73 GLN A CA 1
ATOM 565 C C . GLN A 1 73 ? 9.940 -7.868 -4.564 1.00 95.88 73 GLN A C 1
ATOM 567 O O . GLN A 1 73 ? 9.501 -8.566 -5.478 1.00 95.88 73 GLN A O 1
ATOM 572 N N . PHE A 1 74 ? 9.420 -6.680 -4.250 1.00 96.50 74 PHE A N 1
ATOM 573 C CA . PHE A 1 74 ? 8.323 -6.067 -4.993 1.00 96.50 74 PHE A CA 1
ATOM 574 C C . PHE A 1 74 ? 8.745 -5.730 -6.424 1.00 96.50 74 PHE A C 1
ATOM 576 O O . PHE A 1 74 ? 8.083 -6.150 -7.369 1.00 96.50 74 PHE A O 1
ATOM 583 N N . ALA A 1 75 ? 9.891 -5.057 -6.584 1.00 97.25 75 ALA A N 1
ATOM 584 C CA . ALA A 1 75 ? 10.473 -4.728 -7.882 1.00 97.25 75 ALA A CA 1
ATOM 585 C C . ALA A 1 75 ? 10.649 -5.968 -8.770 1.00 97.25 75 ALA A C 1
ATOM 587 O O . ALA A 1 75 ? 10.211 -5.971 -9.921 1.00 97.25 75 ALA A O 1
ATOM 588 N N . ARG A 1 76 ? 11.211 -7.045 -8.207 1.00 97.62 76 ARG A N 1
ATOM 589 C CA . ARG A 1 76 ? 11.414 -8.314 -8.913 1.00 97.62 76 ARG A CA 1
ATOM 590 C C . ARG A 1 76 ? 10.102 -8.943 -9.381 1.00 97.62 76 ARG A C 1
ATOM 592 O O . ARG A 1 76 ? 10.059 -9.455 -10.493 1.00 97.62 76 ARG A O 1
ATOM 599 N N . LYS A 1 77 ? 9.034 -8.889 -8.575 1.00 96.50 77 LYS A N 1
ATOM 600 C CA . LYS A 1 77 ? 7.721 -9.444 -8.955 1.00 96.50 77 LYS A CA 1
ATOM 601 C C . LYS A 1 77 ? 7.110 -8.758 -10.175 1.00 96.50 77 LYS A C 1
ATOM 603 O O . LYS A 1 77 ? 6.462 -9.432 -10.961 1.00 96.50 77 LYS A O 1
ATOM 608 N N . ILE A 1 78 ? 7.324 -7.453 -10.338 1.00 96.75 78 ILE A N 1
ATOM 609 C CA . ILE A 1 78 ? 6.745 -6.667 -11.443 1.00 96.75 78 ILE A CA 1
ATOM 610 C C . ILE A 1 78 ? 7.751 -6.352 -12.560 1.00 96.75 78 ILE A C 1
ATOM 612 O O . ILE A 1 78 ? 7.453 -5.552 -13.444 1.00 96.75 78 ILE A O 1
ATOM 616 N N . GLY A 1 79 ? 8.945 -6.953 -12.517 1.00 96.38 79 GLY A N 1
ATOM 617 C CA . GLY A 1 79 ? 9.948 -6.841 -13.578 1.00 96.38 79 GLY A CA 1
ATOM 618 C C . GLY A 1 79 ? 10.608 -5.465 -13.707 1.00 96.38 79 GLY A C 1
ATOM 619 O O . GLY A 1 79 ? 10.949 -5.054 -14.813 1.00 96.38 79 GLY A O 1
ATOM 620 N N . VAL A 1 80 ? 10.796 -4.732 -12.604 1.00 96.94 80 VAL A N 1
ATOM 621 C CA . VAL A 1 80 ? 11.482 -3.42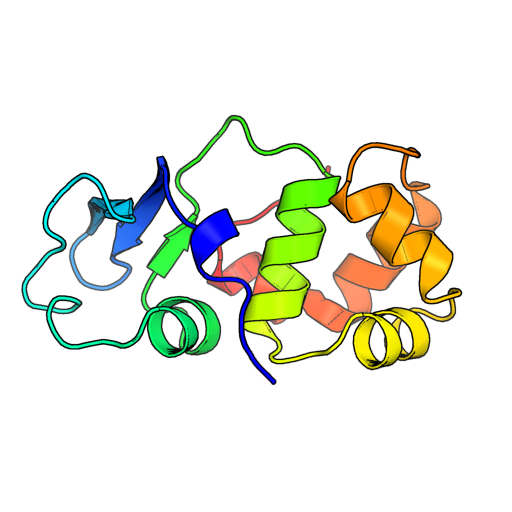3 -12.604 1.00 96.94 80 VAL A CA 1
ATOM 622 C C . VAL A 1 80 ? 12.675 -3.404 -11.652 1.00 96.94 80 VAL A C 1
ATOM 624 O O . VAL A 1 80 ? 12.903 -4.341 -10.893 1.00 96.94 80 VAL A O 1
ATOM 627 N N . ARG A 1 81 ? 13.460 -2.320 -11.672 1.00 97.81 81 ARG A N 1
ATOM 628 C CA . ARG A 1 81 ? 14.576 -2.140 -10.732 1.00 97.81 81 ARG A CA 1
ATOM 629 C C . ARG A 1 81 ? 14.064 -1.659 -9.374 1.00 97.81 81 ARG A C 1
ATOM 631 O O . ARG A 1 81 ? 13.137 -0.853 -9.306 1.00 97.81 81 ARG A O 1
ATOM 638 N N . ARG A 1 82 ? 14.738 -2.048 -8.288 1.00 97.38 82 ARG A N 1
ATOM 639 C CA . ARG A 1 82 ? 14.477 -1.535 -6.928 1.0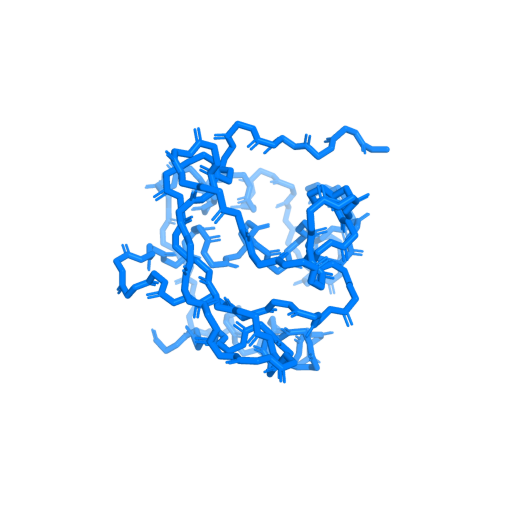0 97.38 82 ARG A CA 1
ATOM 640 C C . ARG A 1 82 ? 14.429 -0.008 -6.862 1.00 97.38 82 ARG A C 1
ATOM 642 O O . ARG A 1 82 ? 13.541 0.555 -6.228 1.00 97.38 82 ARG A O 1
ATOM 649 N N . SER A 1 83 ? 15.372 0.664 -7.527 1.00 97.31 83 SER A N 1
ATOM 650 C CA . SER A 1 83 ? 15.438 2.130 -7.574 1.00 97.31 83 SER A CA 1
ATOM 651 C C . SER A 1 83 ? 14.214 2.755 -8.243 1.00 97.31 83 SER A C 1
ATOM 653 O O . SER A 1 83 ? 13.801 3.848 -7.868 1.00 97.31 83 SER A O 1
ATOM 655 N N . THR A 1 84 ? 13.595 2.055 -9.194 1.00 97.12 84 THR A N 1
ATOM 656 C CA . THR A 1 84 ? 12.357 2.491 -9.838 1.00 97.12 84 THR A CA 1
ATOM 657 C C . THR A 1 84 ? 11.207 2.534 -8.832 1.00 97.12 84 THR A C 1
ATOM 659 O O . THR A 1 84 ? 10.544 3.562 -8.730 1.00 97.12 84 THR A O 1
ATOM 662 N N . VAL A 1 85 ? 11.030 1.472 -8.037 1.00 97.12 85 VAL A N 1
ATOM 663 C CA . VAL A 1 85 ? 10.003 1.420 -6.979 1.00 97.12 85 VAL A CA 1
ATOM 664 C C . VAL A 1 85 ? 10.264 2.482 -5.916 1.00 97.12 85 VAL A C 1
ATOM 666 O O . VAL A 1 85 ? 9.357 3.225 -5.560 1.00 97.12 85 VAL A O 1
ATOM 669 N N . TYR A 1 86 ? 11.517 2.620 -5.469 1.00 96.19 86 TYR A N 1
ATOM 670 C CA . TYR A 1 86 ? 11.905 3.668 -4.523 1.00 96.19 86 TYR A CA 1
ATOM 671 C C . TYR A 1 86 ? 11.528 5.069 -5.031 1.00 96.19 86 TYR A C 1
ATOM 673 O O . TYR A 1 86 ? 10.977 5.868 -4.278 1.00 96.19 86 TYR A O 1
ATOM 681 N N . ASN A 1 87 ? 11.777 5.366 -6.308 1.00 97.06 87 ASN A N 1
ATOM 682 C CA . ASN A 1 87 ? 11.430 6.662 -6.883 1.00 97.06 87 ASN A CA 1
ATOM 683 C C . ASN A 1 87 ? 9.917 6.902 -6.926 1.00 97.06 87 ASN A C 1
ATOM 685 O O . ASN A 1 87 ? 9.495 8.028 -6.686 1.00 97.06 87 ASN A O 1
ATOM 689 N N . TRP A 1 88 ? 9.107 5.877 -7.198 1.00 96.69 88 TRP A N 1
ATOM 690 C CA . TRP A 1 88 ? 7.648 6.007 -7.154 1.00 96.69 88 TRP A CA 1
ATOM 691 C C . TRP A 1 88 ? 7.147 6.275 -5.738 1.00 96.69 88 TRP A C 1
ATOM 693 O O . TRP A 1 88 ? 6.415 7.235 -5.530 1.00 96.69 88 TRP A O 1
ATOM 703 N N . GLU A 1 89 ? 7.587 5.483 -4.757 1.00 95.25 89 GLU A N 1
ATOM 704 C CA . GLU A 1 89 ? 7.145 5.610 -3.359 1.00 95.25 89 GLU A CA 1
ATOM 705 C C . GLU A 1 89 ? 7.559 6.930 -2.697 1.00 95.25 89 GLU A C 1
ATOM 707 O O . GLU A 1 89 ? 6.981 7.312 -1.688 1.00 95.25 89 GLU A O 1
ATOM 712 N N . ASN A 1 90 ? 8.549 7.626 -3.260 1.00 94.19 90 ASN A N 1
ATOM 713 C CA . ASN A 1 90 ? 9.014 8.933 -2.789 1.00 94.19 90 ASN A CA 1
ATOM 714 C C . ASN A 1 90 ? 8.605 10.078 -3.731 1.00 94.19 90 ASN A C 1
ATOM 716 O O . ASN A 1 90 ? 9.237 11.132 -3.708 1.00 94.19 90 ASN A O 1
ATOM 720 N N . ALA A 1 91 ? 7.622 9.853 -4.611 1.00 93.12 91 ALA A N 1
ATOM 721 C CA . ALA A 1 91 ? 7.119 10.832 -5.581 1.00 93.12 91 ALA A CA 1
ATOM 722 C C . ALA A 1 91 ? 8.198 11.469 -6.489 1.00 93.12 91 ALA A C 1
ATOM 724 O O . ALA A 1 91 ? 7.986 12.516 -7.093 1.00 93.12 91 ALA A O 1
ATOM 725 N N . LYS A 1 92 ? 9.358 10.819 -6.646 1.00 94.25 92 LYS A N 1
ATOM 726 C CA . LYS A 1 92 ? 10.466 11.292 -7.496 1.00 94.25 92 LYS A CA 1
ATOM 727 C C . LYS A 1 92 ? 10.232 11.006 -8.977 1.00 94.25 92 LYS A C 1
ATOM 729 O O . LYS A 1 92 ? 10.948 11.525 -9.831 1.00 94.25 92 LYS A O 1
ATOM 734 N N . ARG A 1 93 ? 9.296 10.110 -9.300 1.00 93.44 93 ARG A N 1
ATOM 735 C CA . ARG A 1 93 ? 8.961 9.743 -10.678 1.00 93.44 93 ARG A CA 1
ATOM 736 C C . ARG A 1 93 ? 7.528 9.241 -10.776 1.00 93.44 93 ARG A C 1
ATOM 738 O O . ARG A 1 93 ? 7.058 8.542 -9.885 1.00 93.44 93 ARG A O 1
ATOM 745 N N . ASN A 1 94 ? 6.891 9.500 -11.914 1.00 90.75 94 ASN A N 1
ATOM 746 C CA . ASN A 1 94 ? 5.581 8.942 -12.231 1.00 90.75 94 ASN A CA 1
ATOM 747 C C . ASN A 1 94 ? 5.683 7.484 -12.703 1.00 90.75 94 ASN A C 1
ATOM 749 O O . ASN A 1 94 ? 6.639 7.081 -13.381 1.00 90.75 94 ASN A O 1
ATOM 753 N N . ILE A 1 95 ? 4.678 6.691 -12.342 1.00 94.44 95 ILE A N 1
ATOM 754 C CA . ILE A 1 95 ? 4.495 5.331 -12.845 1.00 94.44 95 ILE A CA 1
ATOM 755 C C . ILE A 1 95 ? 3.828 5.364 -14.226 1.00 94.44 95 ILE A C 1
ATOM 757 O O . ILE A 1 95 ? 3.038 6.255 -14.524 1.00 94.44 95 ILE A O 1
ATOM 761 N N . ARG A 1 96 ? 4.160 4.397 -15.085 1.00 94.38 96 ARG A N 1
ATOM 762 C CA . ARG A 1 96 ? 3.515 4.233 -16.394 1.00 94.38 96 ARG A CA 1
ATOM 763 C C . ARG A 1 96 ? 2.234 3.412 -16.261 1.00 94.38 96 ARG A C 1
ATOM 765 O O . ARG A 1 96 ? 2.194 2.462 -15.480 1.00 94.38 96 ARG A O 1
ATOM 772 N N . GLU A 1 97 ? 1.252 3.686 -17.114 1.00 94.88 97 GLU A N 1
ATOM 773 C CA . GLU A 1 97 ? -0.003 2.918 -17.172 1.00 94.88 97 GLU A CA 1
ATOM 774 C C . GLU A 1 97 ? 0.212 1.419 -17.410 1.00 94.88 97 GLU A C 1
ATOM 776 O O . GLU A 1 97 ? -0.430 0.578 -16.784 1.00 94.88 97 GLU A O 1
ATOM 781 N N . SER A 1 98 ? 1.177 1.048 -18.255 1.00 94.81 98 SER A N 1
ATOM 782 C CA . SER A 1 98 ? 1.524 -0.363 -18.464 1.00 94.81 98 SER A CA 1
ATOM 783 C C . SER A 1 98 ? 1.989 -1.045 -17.176 1.00 94.81 98 SER A C 1
ATOM 785 O O . SER A 1 98 ? 1.624 -2.187 -16.914 1.00 94.81 98 SER A O 1
ATOM 787 N N . THR A 1 99 ? 2.740 -0.342 -16.328 1.00 95.69 99 THR A N 1
ATOM 788 C CA . THR A 1 99 ? 3.184 -0.870 -15.037 1.00 95.69 99 THR A CA 1
ATOM 789 C C . THR A 1 99 ? 2.037 -0.952 -14.033 1.00 95.69 99 THR A C 1
ATOM 791 O O . THR A 1 99 ? 1.946 -1.948 -13.321 1.00 95.69 99 THR A O 1
ATOM 794 N N . LYS A 1 100 ? 1.125 0.033 -13.998 1.00 96.25 100 LYS A N 1
ATOM 795 C CA . LYS A 1 100 ? -0.098 -0.055 -13.178 1.00 96.25 100 LYS A CA 1
ATOM 796 C C . LYS A 1 100 ? -0.882 -1.330 -13.503 1.00 96.25 100 LYS A C 1
ATOM 798 O O . LYS A 1 100 ? -1.283 -2.036 -12.584 1.00 96.25 100 LYS A O 1
ATOM 803 N N . LYS A 1 101 ? -1.022 -1.682 -14.789 1.00 96.19 101 LYS A N 1
ATOM 804 C CA . LYS A 1 101 ? -1.659 -2.944 -15.218 1.00 96.19 101 LYS A CA 1
ATOM 805 C C . LYS A 1 101 ? -0.938 -4.177 -14.668 1.00 96.19 101 LYS A C 1
ATOM 807 O O . LYS A 1 101 ? -1.592 -5.061 -14.130 1.00 96.19 101 LYS A O 1
ATOM 812 N N . VAL A 1 102 ? 0.394 -4.217 -14.735 1.00 96.75 102 VAL A N 1
ATOM 813 C CA . VAL A 1 102 ? 1.187 -5.321 -14.158 1.00 96.75 102 VAL A CA 1
ATOM 814 C C . VAL A 1 102 ? 0.965 -5.430 -12.646 1.00 96.75 102 VAL A C 1
ATOM 816 O O . VAL A 1 102 ? 0.754 -6.527 -12.135 1.00 96.75 102 VAL A O 1
ATOM 819 N N . ILE A 1 103 ? 0.946 -4.307 -11.924 1.00 96.69 103 ILE A N 1
ATOM 820 C CA . ILE A 1 103 ? 0.659 -4.304 -10.483 1.00 96.69 103 ILE A CA 1
ATOM 821 C C . ILE A 1 103 ? -0.759 -4.824 -10.214 1.00 96.69 103 ILE A C 1
ATOM 823 O O . ILE A 1 103 ? -0.916 -5.675 -9.342 1.00 96.69 103 ILE A O 1
ATOM 827 N N . LYS A 1 104 ? -1.767 -4.383 -10.983 1.00 95.88 104 LYS A N 1
ATOM 828 C CA . LYS A 1 104 ? -3.150 -4.887 -10.883 1.00 95.88 104 LYS A CA 1
ATOM 829 C C . LYS A 1 104 ? -3.209 -6.413 -11.077 1.00 95.88 104 LYS A C 1
ATOM 831 O O . LYS A 1 104 ? -3.897 -7.083 -10.319 1.00 95.88 104 LYS A O 1
ATOM 836 N N . VAL A 1 105 ? -2.431 -6.977 -12.007 1.00 95.50 105 VAL A N 1
ATOM 837 C CA . VAL A 1 105 ? -2.358 -8.436 -12.229 1.00 95.50 105 VAL A CA 1
ATOM 838 C C . VAL A 1 105 ? -1.750 -9.178 -11.034 1.00 95.50 105 VAL A C 1
ATOM 840 O O . VAL A 1 105 ? -2.315 -10.164 -10.574 1.00 95.50 105 VAL A O 1
ATOM 843 N N . TYR A 1 106 ? -0.612 -8.721 -10.505 1.00 95.38 106 TYR A N 1
ATOM 844 C CA . TYR A 1 106 ? 0.075 -9.433 -9.416 1.00 95.38 106 TYR A CA 1
ATOM 845 C C . TYR A 1 106 ? -0.556 -9.225 -8.037 1.00 95.38 106 TYR A C 1
ATOM 847 O O . TYR A 1 106 ? -0.418 -10.085 -7.168 1.00 95.38 106 TYR A O 1
ATOM 855 N N . PHE A 1 107 ? -1.193 -8.075 -7.816 1.00 94.81 107 PHE A N 1
ATOM 856 C CA . PHE A 1 107 ? -1.626 -7.630 -6.493 1.00 94.81 107 PHE A CA 1
ATOM 857 C C . PHE A 1 107 ? -3.115 -7.269 -6.426 1.00 94.81 107 PHE A C 1
ATOM 859 O O . PHE A 1 107 ? -3.531 -6.679 -5.433 1.00 94.81 107 PHE A O 1
ATOM 866 N N . GLY A 1 108 ? -3.924 -7.645 -7.425 1.00 93.44 108 GLY A N 1
ATOM 867 C CA . GLY A 1 108 ? -5.371 -7.379 -7.473 1.00 93.44 108 GLY A CA 1
ATOM 868 C C . GLY A 1 108 ? -6.097 -7.739 -6.177 1.00 93.44 108 GLY A C 1
ATOM 869 O O . GLY A 1 108 ? -6.740 -6.893 -5.572 1.00 93.44 108 GLY A O 1
ATOM 870 N N . TYR A 1 109 ? -5.852 -8.940 -5.651 1.00 92.00 109 TYR A N 1
ATOM 871 C CA . TYR A 1 109 ? -6.430 -9.371 -4.373 1.00 92.00 109 TYR A CA 1
ATOM 872 C C . TYR A 1 109 ? -6.099 -8.438 -3.190 1.00 92.00 109 TYR A C 1
ATOM 874 O O . TYR A 1 109 ? -6.928 -8.222 -2.309 1.00 92.00 109 TYR A O 1
ATOM 882 N N . ILE A 1 110 ? -4.886 -7.875 -3.156 1.00 91.19 110 ILE A N 1
ATOM 883 C CA . ILE A 1 110 ? -4.464 -6.934 -2.109 1.00 91.19 110 ILE A CA 1
ATOM 884 C C . ILE A 1 110 ? -5.097 -5.556 -2.324 1.00 91.19 110 ILE A C 1
ATOM 886 O O . ILE A 1 110 ? -5.493 -4.923 -1.349 1.00 91.19 110 ILE A O 1
ATOM 890 N N . LEU A 1 111 ? -5.211 -5.104 -3.577 1.00 91.50 111 LEU A N 1
ATOM 891 C CA . LEU A 1 111 ? -5.916 -3.868 -3.928 1.00 91.50 111 LEU A CA 1
ATOM 892 C C . LEU A 1 111 ? -7.361 -3.911 -3.426 1.00 91.50 111 LEU A C 1
ATOM 894 O O . LEU A 1 111 ? -7.775 -3.014 -2.693 1.00 91.50 111 LEU A O 1
ATOM 898 N N . ASP A 1 112 ? -8.070 -4.997 -3.734 1.00 90.81 112 ASP A N 1
ATOM 899 C CA . ASP A 1 112 ? -9.464 -5.197 -3.342 1.00 90.81 112 ASP A CA 1
ATOM 900 C C . ASP A 1 112 ? -9.612 -5.255 -1.819 1.00 90.81 112 ASP A C 1
ATOM 902 O O . ASP A 1 112 ? -10.470 -4.581 -1.243 1.00 90.81 112 ASP A O 1
ATOM 906 N N . LYS A 1 113 ? -8.729 -6.004 -1.140 1.00 88.81 113 LYS A N 1
ATOM 907 C CA . LYS A 1 113 ? -8.718 -6.086 0.327 1.00 88.81 113 LYS A CA 1
ATOM 908 C C . LYS A 1 113 ? -8.527 -4.732 0.997 1.00 88.81 113 LYS A C 1
ATOM 910 O O . LYS A 1 113 ? -9.165 -4.477 2.011 1.00 88.81 113 LYS A O 1
ATOM 915 N N . LEU A 1 114 ? -7.651 -3.891 0.454 1.00 89.06 114 LEU A N 1
ATOM 916 C CA . LEU A 1 114 ? -7.358 -2.574 1.017 1.00 89.06 114 LEU A CA 1
ATOM 917 C C . LEU A 1 114 ? -8.326 -1.486 0.542 1.00 89.06 114 LEU A C 1
ATOM 919 O O . LEU A 1 114 ? -8.279 -0.385 1.084 1.00 89.06 114 LEU A O 1
ATOM 923 N N . GLY A 1 115 ? -9.177 -1.755 -0.451 1.00 90.38 115 GLY A N 1
ATOM 924 C CA . GLY A 1 115 ? -10.016 -0.733 -1.080 1.00 90.38 115 GLY A CA 1
ATOM 925 C C . GLY A 1 115 ? -9.213 0.317 -1.859 1.00 90.38 115 GLY A C 1
ATOM 926 O O . GLY A 1 115 ? -9.626 1.469 -1.941 1.00 90.38 115 GLY A O 1
ATOM 927 N N . ILE A 1 116 ? -8.046 -0.049 -2.402 1.00 90.88 116 ILE A N 1
ATOM 928 C CA . ILE A 1 116 ? -7.179 0.868 -3.158 1.00 90.88 116 ILE A CA 1
ATOM 929 C C . ILE A 1 116 ? -7.452 0.724 -4.655 1.00 90.88 116 ILE A C 1
ATOM 931 O O . ILE A 1 116 ? -7.379 -0.378 -5.192 1.00 90.88 116 ILE A O 1
ATOM 935 N N . SER A 1 117 ? -7.611 1.855 -5.353 1.00 90.38 117 SER A N 1
ATOM 936 C CA . SER A 1 117 ? -7.572 1.899 -6.819 1.00 90.38 117 SER A CA 1
ATOM 937 C C . SER A 1 117 ? -6.334 2.622 -7.370 1.00 90.38 117 SER A C 1
ATOM 939 O O . SER A 1 117 ? -5.907 3.648 -6.829 1.00 90.38 117 SER A O 1
ATOM 941 N N . LEU A 1 118 ? -5.759 2.087 -8.456 1.00 88.88 118 LEU A N 1
ATOM 942 C CA . LEU A 1 118 ? -4.548 2.590 -9.139 1.00 88.88 118 LEU A CA 1
ATOM 943 C C . LEU A 1 118 ? -4.848 3.369 -10.430 1.00 88.88 118 LEU A C 1
ATOM 945 O O . LEU A 1 118 ? -3.989 3.433 -11.313 1.00 88.88 118 LEU A O 1
ATOM 949 N N . ASP A 1 119 ? -6.061 3.890 -10.563 1.00 82.06 119 ASP A N 1
ATOM 950 C CA . ASP A 1 119 ? -6.490 4.660 -11.735 1.00 82.06 119 ASP A CA 1
ATOM 951 C C . ASP A 1 119 ? -5.678 5.955 -11.878 1.00 82.06 119 ASP A C 1
ATOM 953 O O . ASP A 1 119 ? -5.308 6.569 -10.849 1.00 82.06 119 ASP A O 1
#

Foldseek 3Di:
DPLPCVLQAQFWKAFPVPRDIDRPPPDQDDPVPNPPDPLRCLQVLRIAGPDPPDDLLSLLSSLCSNVVHDLCRSCVQQVHHSVVNVCSVVVVDDDDPVSLVSCCVVRVVSCVSRVHDND

Radius of gyration: 13.97 Å; chains: 1; bounding box: 33×22×38 Å

Secondary structure (DSSP, 8-state):
----GGGTTT-EEEETTT--EEETTTS---TTTTT--HHHHHHHTSEEE--TT--HHHHHHHHHHHTT--HHHHHHHTT--HHHHHHHHTTSSPPPHHHHHHHHHHHHHHHHHHT----